Protein AF-A0AAV9E0S4-F1 (afdb_monomer)

Secondary structure (DSSP, 8-state):
------------PPPGGGSS-PPPPTTS---PPSSSTHHHHHHHT--HHHHHHTSHHHHHHHTTS-SSHHHHHHHHHTT-STTS---

Foldseek 3Di:
DDDDDDPDDDPPPPPPCVVDDHDDDPPDDPPPDPDPCVVVVVVVPDDPVNVVCPDQLNVCVVVVVAPHSVRSVVCVVVVVDPDPDDD

Radius of gyration: 35.47 Å; Cα contacts (8 Å, |Δi|>4): 32; chains: 1; bounding box: 60×59×89 Å

Solvent-accessible surface area (backbone atoms only — not comparable to full-atom values): 5913 Å² total; per-residue (Å²): 134,89,80,78,88,76,82,81,80,78,88,72,71,75,64,79,58,79,79,62,76,62,82,77,69,91,80,64,76,81,72,77,73,78,86,65,59,62,60,56,56,52,62,73,64,64,51,74,64,66,56,56,60,68,32,68,34,46,45,34,30,74,69,65,78,22,98,36,57,69,50,19,47,52,39,53,76,71,60,76,53,89,84,84,77,92,131

Mean predicted aligned error: 17.95 Å

Sequence (87 aa):
MEGPVRAEPGQEEPPLDLRWGGPPPQDEPIRPLAESQNKLDYMLALTVESFLERRPQTLVFKSGMAKSIHHALVLIRQRHIKGCTDS

InterPro domains:
  IPR022801 Small ribosomal subunit protein uS4 [PTHR11831] (33-82)

Nearest PDB structures (foldseek):
  7d5s-assembly1_SK  TM=7.019E-01  e=6.057E-04  Saccharomyces cerevisiae S288C

pLDDT: mean 71.93, std 16.85, range [38.97, 94.75]

Structure (mmCIF, N/CA/C/O backbone):
data_AF-A0AAV9E0S4-F1
#
_entry.id   AF-A0AAV9E0S4-F1
#
loop_
_atom_site.group_PDB
_atom_site.id
_atom_site.type_symbol
_atom_site.label_atom_id
_atom_site.label_alt_id
_atom_site.label_comp_id
_atom_site.label_asym_id
_atom_site.label_entity_id
_atom_site.label_seq_id
_atom_site.pdbx_PDB_ins_code
_atom_site.Cartn_x
_atom_site.Cartn_y
_atom_site.Cartn_z
_atom_site.occupancy
_atom_site.B_iso_or_equiv
_atom_site.auth_seq_id
_atom_site.auth_comp_id
_atom_site.auth_asym_id
_atom_site.auth_atom_id
_atom_site.pdbx_PDB_model_num
ATOM 1 N N . MET A 1 1 ? -45.805 49.944 74.588 1.00 44.72 1 MET A N 1
ATOM 2 C CA . MET A 1 1 ? -46.140 49.840 73.157 1.00 44.72 1 MET A CA 1
ATOM 3 C C . MET A 1 1 ? -44.902 49.315 72.461 1.00 44.72 1 MET A C 1
ATOM 5 O O . MET A 1 1 ? -43.905 50.017 72.502 1.00 44.72 1 MET A O 1
ATOM 9 N N . GLU A 1 2 ? -45.002 48.071 71.976 1.00 40.50 2 GLU A N 1
ATOM 10 C CA . GLU A 1 2 ? -44.153 47.360 70.993 1.00 40.50 2 GLU A CA 1
ATOM 11 C C . GLU A 1 2 ? -42.614 47.408 71.186 1.00 40.50 2 GLU A C 1
ATOM 13 O O . GLU A 1 2 ? -42.010 48.466 71.108 1.00 40.50 2 GLU A O 1
ATOM 18 N N . GLY A 1 3 ? -41.859 46.322 71.381 1.00 60.28 3 GLY A 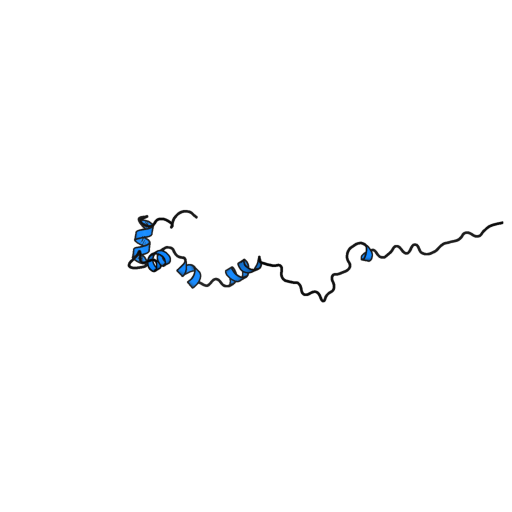N 1
ATOM 19 C CA . GLY A 1 3 ? -42.119 44.880 71.318 1.00 60.28 3 GLY A CA 1
ATOM 20 C C . GLY A 1 3 ? -40.804 44.105 71.591 1.00 60.28 3 GLY A C 1
ATOM 21 O O . GLY A 1 3 ? -39.746 44.729 71.710 1.00 60.28 3 GLY A O 1
ATOM 22 N N . PRO A 1 4 ? -40.838 42.768 71.747 1.00 56.75 4 PRO A N 1
ATOM 23 C CA . PRO A 1 4 ? -39.662 41.961 72.075 1.00 56.75 4 PRO A CA 1
ATOM 24 C C . PRO A 1 4 ? -38.743 41.769 70.860 1.00 56.75 4 PRO A C 1
ATOM 26 O O . PRO A 1 4 ? -39.208 41.672 69.725 1.00 56.75 4 PRO A O 1
ATOM 29 N N . VA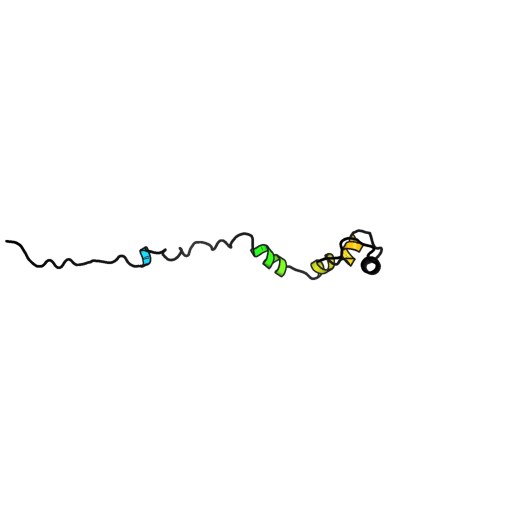L A 1 5 ? -37.432 41.685 71.117 1.00 62.59 5 VAL A N 1
ATOM 30 C CA . VAL A 1 5 ? -36.396 41.381 70.117 1.00 62.59 5 VAL A CA 1
ATOM 31 C C . VAL A 1 5 ? -36.723 40.041 69.464 1.00 62.59 5 VAL A C 1
ATOM 33 O O . VAL A 1 5 ? -36.545 38.977 70.056 1.00 62.59 5 VAL A O 1
ATOM 36 N N . ARG A 1 6 ? -37.248 40.108 68.242 1.00 50.66 6 ARG A N 1
ATOM 37 C CA . ARG A 1 6 ? -37.579 38.947 67.429 1.00 50.66 6 ARG A CA 1
ATOM 38 C C . ARG A 1 6 ? -36.280 38.402 66.840 1.00 50.66 6 ARG A C 1
ATOM 40 O O . ARG A 1 6 ? -35.762 38.937 65.865 1.00 50.66 6 ARG A O 1
ATOM 47 N N . ALA A 1 7 ? -35.732 37.366 67.469 1.00 56.56 7 ALA A N 1
ATOM 48 C CA . ALA A 1 7 ? -34.801 36.471 66.802 1.00 56.56 7 ALA A CA 1
ATOM 49 C C . ALA A 1 7 ? -35.601 35.711 65.738 1.00 56.56 7 ALA A C 1
ATOM 51 O O . ALA A 1 7 ? -36.364 34.811 66.079 1.00 56.56 7 ALA A O 1
ATOM 52 N N . GLU A 1 8 ? -35.478 36.117 64.473 1.00 51.66 8 GLU A N 1
ATOM 53 C CA . GLU A 1 8 ? -35.975 35.311 63.359 1.00 51.66 8 GLU A CA 1
ATOM 54 C C . GLU A 1 8 ? -34.911 34.261 63.000 1.00 51.66 8 GLU A C 1
ATOM 56 O O . GLU A 1 8 ? -33.782 34.623 62.651 1.00 51.66 8 GLU A O 1
ATOM 61 N N . PRO A 1 9 ? -35.247 32.968 63.133 1.00 48.31 9 PRO A N 1
ATOM 62 C CA . PRO A 1 9 ? -34.380 31.854 62.799 1.00 48.31 9 PRO A CA 1
ATOM 63 C C . PRO A 1 9 ? -34.460 31.549 61.297 1.00 48.31 9 PRO A C 1
ATOM 65 O O . PRO A 1 9 ? -35.502 31.721 60.672 1.00 48.31 9 PRO A O 1
ATOM 68 N N . GLY A 1 10 ? -33.375 31.013 60.740 1.00 55.78 10 GLY A N 1
ATOM 69 C CA . GLY A 1 10 ? -33.442 30.278 59.477 1.00 55.78 10 GLY A CA 1
ATOM 70 C C . GLY A 1 10 ? -33.337 31.126 58.214 1.00 55.78 10 GLY A C 1
ATOM 71 O O . GLY A 1 10 ? -34.189 31.043 57.336 1.00 55.78 10 GLY A O 1
ATOM 72 N N . GLN A 1 11 ? -32.223 31.841 58.046 1.00 45.56 11 GLN A N 1
ATOM 73 C CA . GLN A 1 11 ? -31.619 31.866 56.714 1.00 45.56 11 GLN A CA 1
ATOM 74 C C . GLN A 1 11 ? -30.973 30.490 56.491 1.00 45.56 11 GLN A C 1
ATOM 76 O O . GLN A 1 11 ? -29.776 30.312 56.697 1.00 45.56 11 GLN A O 1
ATOM 81 N N . GLU A 1 12 ? -31.783 29.481 56.163 1.00 50.41 12 GLU A N 1
ATOM 82 C CA . GLU A 1 12 ? -31.262 28.290 55.494 1.00 50.41 12 GLU A CA 1
ATOM 83 C C . GLU A 1 12 ? -30.878 28.738 54.087 1.00 50.41 12 GLU A C 1
ATOM 85 O O . GLU A 1 12 ? -31.708 28.838 53.184 1.00 50.41 12 GLU A O 1
ATOM 90 N N . GLU A 1 13 ? -29.607 29.100 53.934 1.00 53.09 13 GLU A N 1
ATOM 91 C CA . GLU A 1 13 ? -28.971 29.165 52.625 1.00 53.09 13 GLU A CA 1
ATOM 92 C C . GLU A 1 13 ? -29.295 27.850 51.896 1.00 53.09 13 GLU A C 1
ATOM 94 O O . GLU A 1 13 ? -29.034 26.775 52.454 1.00 53.09 13 GLU A O 1
ATOM 99 N N . PRO A 1 14 ? -29.894 27.891 50.691 1.00 57.56 14 PRO A N 1
ATOM 100 C CA . PRO A 1 14 ? -30.155 26.671 49.947 1.00 57.56 14 PRO A CA 1
ATOM 101 C C . PRO A 1 14 ? -28.818 25.952 49.737 1.00 57.56 14 PRO A C 1
ATOM 103 O O . PRO A 1 14 ? -27.814 26.615 49.444 1.00 57.56 14 PRO A O 1
ATOM 106 N N . PRO A 1 15 ? -28.764 24.621 49.914 1.00 60.12 15 PRO A N 1
ATOM 107 C CA . PRO A 1 15 ? -27.506 23.914 49.812 1.00 60.12 15 PRO A CA 1
ATOM 108 C C . PRO A 1 15 ? -26.871 24.164 48.431 1.00 60.12 15 PRO A C 1
ATOM 110 O O . PRO A 1 15 ? -27.530 24.374 47.406 1.00 60.12 15 PRO A O 1
ATOM 113 N N . LEU A 1 16 ? -25.539 24.274 48.436 1.00 56.62 16 LEU A N 1
ATOM 114 C CA . LEU A 1 16 ? -24.734 24.695 47.280 1.00 56.62 16 LEU A CA 1
ATOM 115 C C . LEU A 1 16 ? -24.844 23.739 46.073 1.00 56.62 16 LEU A C 1
ATOM 117 O O . LEU A 1 16 ? -24.359 24.064 44.990 1.00 56.62 16 LEU A O 1
ATOM 121 N N . ASP A 1 17 ? -25.489 22.589 46.253 1.00 54.44 17 ASP A N 1
ATOM 122 C CA . ASP A 1 17 ? -25.805 21.566 45.257 1.00 54.44 17 ASP A CA 1
ATOM 123 C C . ASP A 1 17 ? -26.900 21.991 44.265 1.00 54.44 17 ASP A C 1
ATOM 125 O O . ASP A 1 17 ? -26.935 21.483 43.144 1.00 54.44 17 ASP A O 1
ATOM 129 N N . LEU A 1 18 ? -27.741 22.974 44.607 1.00 55.19 18 LEU A N 1
ATOM 130 C CA . LEU A 1 18 ? -28.789 23.458 43.700 1.00 55.19 18 LEU A CA 1
ATOM 131 C C . LEU A 1 18 ? -28.312 24.535 42.708 1.00 55.19 18 LEU A C 1
ATOM 133 O O . LEU A 1 18 ? -29.013 24.842 41.744 1.00 55.19 18 LEU A O 1
ATOM 137 N N . ARG A 1 19 ? -27.127 25.130 42.923 1.00 55.41 19 ARG A N 1
ATOM 138 C CA . ARG A 1 19 ? -26.634 26.255 42.103 1.00 55.41 19 ARG A CA 1
ATOM 139 C C . ARG A 1 19 ? -25.886 25.818 40.842 1.00 55.41 19 ARG A C 1
ATOM 141 O O . ARG A 1 19 ? -25.873 26.566 39.868 1.00 55.41 19 ARG A O 1
ATOM 148 N N . TRP A 1 20 ? -25.293 24.626 40.830 1.00 49.84 20 TRP A N 1
ATOM 149 C CA . TRP A 1 20 ? -24.557 24.113 39.674 1.00 49.84 20 TRP A CA 1
ATOM 150 C C . TRP A 1 20 ? -24.716 22.602 39.560 1.00 49.84 20 TRP A C 1
ATOM 152 O O . TRP A 1 20 ? -23.929 21.874 40.146 1.00 49.84 20 TRP A O 1
ATOM 162 N N . GLY A 1 21 ? -25.718 22.167 38.786 1.00 54.97 21 GLY A N 1
ATOM 163 C CA . GLY A 1 21 ? -25.800 20.827 38.194 1.00 54.97 21 GLY A CA 1
ATOM 164 C C . GLY A 1 21 ? -25.498 19.674 39.151 1.00 54.97 21 GLY A C 1
ATOM 165 O O . GLY A 1 21 ? -24.350 19.252 39.267 1.00 54.97 21 GLY A O 1
ATOM 166 N N . GLY A 1 22 ? -26.542 19.124 39.776 1.00 63.06 22 GLY A N 1
ATOM 167 C CA . GLY A 1 22 ? -26.447 17.864 40.514 1.00 63.06 22 GLY A CA 1
ATOM 168 C C . GLY A 1 22 ? -25.769 16.744 39.702 1.00 63.06 22 GLY A C 1
ATOM 169 O O . GLY A 1 22 ? -25.674 16.837 38.472 1.00 63.06 22 GLY A O 1
ATOM 170 N N . PRO A 1 23 ? -25.278 15.685 40.375 1.00 65.19 23 PRO A N 1
ATOM 171 C CA . PRO A 1 23 ? -24.565 14.599 39.718 1.00 65.19 23 PRO A CA 1
ATOM 172 C C . PRO A 1 23 ? -25.415 14.025 38.578 1.00 65.19 23 PRO A C 1
ATOM 174 O O . PRO A 1 23 ? -26.624 13.842 38.759 1.00 65.19 23 PRO A O 1
ATOM 177 N N . PRO A 1 24 ? -24.813 13.759 37.407 1.00 59.78 24 PRO A N 1
ATOM 178 C CA . PRO A 1 24 ? -25.547 13.203 36.284 1.00 59.78 24 PRO A CA 1
ATOM 179 C C . PRO A 1 24 ? -26.239 11.900 36.721 1.00 59.78 24 PRO A C 1
ATOM 181 O O . PRO A 1 24 ? -25.626 11.105 37.445 1.00 59.78 24 PRO A O 1
ATOM 184 N N . PRO A 1 25 ? -27.511 11.682 36.336 1.00 67.00 25 PRO A N 1
ATOM 185 C CA . PRO A 1 25 ? -28.231 10.462 36.675 1.00 67.00 25 PRO A CA 1
ATOM 186 C C . PRO A 1 25 ? -27.426 9.242 36.213 1.00 67.00 25 PRO A C 1
ATOM 188 O O . PRO A 1 25 ? -27.008 9.166 35.059 1.00 67.00 25 PRO A O 1
ATOM 191 N N . GLN A 1 26 ? -27.191 8.297 37.129 1.00 61.03 26 GLN A N 1
ATOM 192 C CA . GLN A 1 26 ? -26.290 7.152 36.914 1.00 61.03 26 GLN A CA 1
ATOM 193 C C . GLN A 1 26 ? -26.798 6.145 35.864 1.00 61.03 26 GLN A C 1
ATOM 195 O O . GLN A 1 26 ? -26.071 5.223 35.504 1.00 61.03 26 GLN A O 1
ATOM 200 N N . ASP A 1 27 ? -28.009 6.357 35.341 1.00 59.38 27 ASP A N 1
ATOM 201 C CA . ASP A 1 27 ? -28.657 5.504 34.345 1.00 59.38 27 ASP A CA 1
ATOM 202 C C . ASP A 1 27 ? -28.590 6.062 32.914 1.00 59.38 27 ASP A C 1
ATOM 204 O O . ASP A 1 27 ? -29.165 5.463 32.004 1.00 59.38 27 ASP A O 1
ATOM 208 N N . GLU A 1 28 ? -27.904 7.185 32.661 1.00 58.41 28 GLU A N 1
ATOM 209 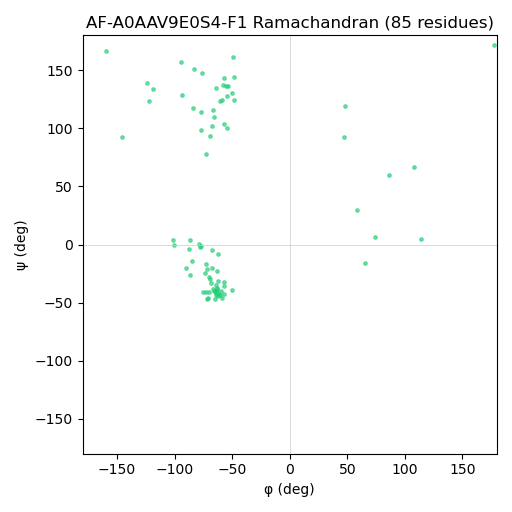C CA . GLU A 1 28 ? -27.635 7.570 31.274 1.00 58.41 28 GLU A CA 1
ATOM 210 C C . GLU A 1 28 ? -26.498 6.710 30.704 1.00 58.41 28 GLU A C 1
ATOM 212 O O . GLU A 1 28 ? -25.348 6.835 31.141 1.00 58.41 28 GLU A O 1
ATOM 217 N N . PRO A 1 29 ? -26.763 5.849 29.700 1.00 63.75 29 PRO A N 1
ATOM 218 C CA . PRO A 1 29 ? -25.687 5.178 29.000 1.00 63.75 29 PRO A CA 1
ATOM 219 C C . PRO A 1 29 ? -24.822 6.258 28.357 1.00 63.75 29 PRO A C 1
ATOM 221 O O . PRO A 1 29 ? -25.319 7.073 27.574 1.00 63.75 29 PRO A O 1
ATOM 224 N N . ILE A 1 30 ? -23.528 6.259 28.689 1.00 64.50 30 ILE A N 1
ATOM 225 C CA . ILE A 1 30 ? -22.522 7.064 27.999 1.00 64.50 30 ILE A CA 1
ATOM 226 C C . ILE A 1 30 ? -22.646 6.702 26.524 1.00 64.50 30 ILE A C 1
ATOM 228 O O . ILE A 1 30 ? -22.186 5.645 26.104 1.00 64.50 30 ILE A O 1
ATOM 232 N N . ARG A 1 31 ? -23.321 7.549 25.744 1.00 64.81 31 ARG A N 1
ATOM 233 C CA . ARG A 1 31 ? -23.360 7.436 24.290 1.00 64.81 31 ARG A CA 1
ATOM 234 C C . ARG A 1 31 ? -21.925 7.704 23.846 1.00 64.81 31 ARG A C 1
ATOM 236 O O . ARG A 1 31 ? -21.478 8.841 24.020 1.00 64.81 31 ARG A O 1
ATOM 243 N N . PRO A 1 32 ? -21.168 6.706 23.354 1.00 65.38 32 PRO A N 1
ATOM 244 C CA . PRO A 1 32 ? -19.814 6.962 22.899 1.00 65.38 32 PRO A CA 1
ATOM 245 C C . PRO A 1 32 ? -19.897 8.016 21.798 1.00 65.38 32 PRO A C 1
ATOM 247 O O . PRO A 1 32 ? -20.682 7.885 20.856 1.00 65.38 32 PRO A O 1
ATOM 250 N N . LEU A 1 33 ? -19.163 9.110 21.998 1.00 58.62 33 LEU A N 1
ATOM 251 C CA . LEU A 1 33 ? -19.147 10.261 21.107 1.00 58.62 33 LEU A CA 1
ATOM 252 C C . LEU A 1 33 ? -18.910 9.814 19.662 1.00 58.62 33 LEU A C 1
ATOM 254 O O . LEU A 1 33 ? -17.992 9.051 19.360 1.00 58.62 33 LEU A O 1
ATOM 258 N N . ALA A 1 34 ? -19.774 10.327 18.794 1.00 58.97 34 ALA A N 1
ATOM 259 C CA . ALA A 1 34 ? -19.820 10.083 17.370 1.00 58.97 34 ALA A CA 1
ATOM 260 C C . ALA A 1 34 ? -18.453 10.219 16.654 1.00 58.97 34 ALA A C 1
ATOM 262 O O . ALA A 1 34 ? -17.622 11.076 16.963 1.00 58.97 34 ALA A O 1
ATOM 263 N N . GLU A 1 35 ? -18.281 9.352 15.651 1.00 57.25 35 GLU A N 1
ATOM 264 C CA . GLU A 1 35 ? -17.457 9.466 14.431 1.00 57.25 35 GLU A CA 1
ATOM 265 C C . GLU A 1 35 ? -15.922 9.533 14.516 1.00 57.25 35 GLU A C 1
ATOM 267 O O . GLU A 1 35 ? -15.262 9.240 13.519 1.00 57.25 35 GLU A O 1
ATOM 272 N N . SER A 1 36 ? -15.310 9.811 15.667 1.00 54.12 36 SER A N 1
ATOM 273 C CA . SER A 1 36 ? -13.834 9.862 15.761 1.00 54.12 36 SER A CA 1
ATOM 274 C C . SER A 1 36 ? -13.157 8.528 16.111 1.00 54.12 36 SER A C 1
ATOM 276 O O . SER A 1 36 ? -11.974 8.346 15.808 1.00 54.12 36 SER A O 1
ATOM 278 N N . GLN A 1 37 ? -13.890 7.567 16.688 1.00 52.06 37 GLN A N 1
ATOM 279 C CA . GLN A 1 37 ? -13.327 6.269 17.097 1.00 52.06 37 GLN A CA 1
ATOM 280 C C . GLN A 1 37 ? -13.001 5.329 15.929 1.00 52.06 37 GLN A C 1
ATOM 282 O O . GLN A 1 37 ? -12.140 4.462 16.061 1.00 52.06 37 GLN A O 1
ATOM 287 N N . ASN A 1 38 ? -13.544 5.586 14.738 1.00 59.50 38 ASN A N 1
ATOM 288 C CA . ASN A 1 38 ? -13.316 4.729 13.573 1.00 59.50 38 ASN A CA 1
ATOM 289 C C . ASN A 1 38 ? -11.845 4.688 13.125 1.00 59.50 38 ASN A C 1
ATOM 291 O O . ASN A 1 38 ? -11.428 3.735 12.473 1.00 59.50 38 ASN A O 1
ATOM 295 N N . LYS A 1 39 ? -11.036 5.706 13.457 1.00 64.38 39 LYS A N 1
ATOM 296 C CA . LYS A 1 39 ? -9.598 5.699 13.144 1.00 64.38 39 LYS A CA 1
ATOM 297 C C . LYS A 1 39 ? -8.818 4.738 14.032 1.00 64.38 39 LYS A C 1
ATOM 299 O O . LYS A 1 39 ? -7.915 4.074 13.530 1.00 64.38 39 LYS A O 1
ATOM 304 N N . LEU A 1 40 ? -9.145 4.681 15.323 1.00 72.81 40 LEU A N 1
ATOM 305 C CA . LEU A 1 40 ? -8.430 3.826 16.266 1.00 72.81 40 LEU A CA 1
ATOM 306 C C . LEU A 1 40 ? -8.753 2.359 15.988 1.00 72.81 40 LEU A C 1
ATOM 308 O O . LEU A 1 40 ? -7.831 1.565 15.839 1.00 72.81 40 LEU A O 1
ATOM 312 N N . ASP A 1 41 ? -10.030 2.033 15.793 1.00 75.62 41 ASP A N 1
ATOM 313 C CA . ASP A 1 41 ? -10.455 0.670 15.463 1.00 75.62 41 ASP A CA 1
ATOM 314 C C . ASP A 1 41 ? -9.881 0.206 14.119 1.00 75.62 41 ASP A C 1
ATOM 316 O O . ASP A 1 41 ? -9.407 -0.922 13.991 1.00 75.62 41 ASP A O 1
ATOM 320 N N . TYR A 1 42 ? -9.816 1.102 13.129 1.00 73.75 42 TYR A N 1
ATOM 321 C CA . TYR A 1 42 ? -9.158 0.827 11.853 1.00 73.75 42 TYR A CA 1
ATOM 322 C C . TYR A 1 42 ? -7.652 0.578 12.012 1.00 73.75 42 TYR A C 1
ATOM 324 O O . TYR A 1 42 ? -7.121 -0.338 11.390 1.00 73.75 42 TYR A O 1
ATOM 332 N N . MET A 1 43 ? -6.956 1.360 12.846 1.00 76.38 43 MET A N 1
ATOM 333 C CA .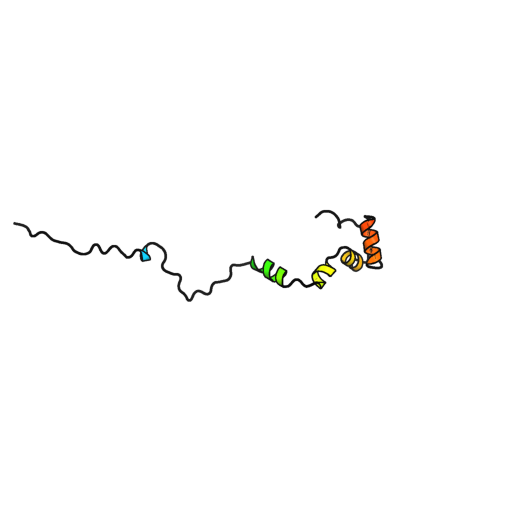 MET A 1 43 ? -5.532 1.151 13.128 1.00 76.38 43 MET A CA 1
ATOM 334 C C . MET A 1 43 ? -5.272 -0.156 13.884 1.00 76.38 43 MET A C 1
ATOM 336 O O . MET A 1 43 ? -4.291 -0.838 13.594 1.00 76.38 43 MET A O 1
ATOM 340 N N . LEU A 1 44 ? -6.147 -0.517 14.826 1.00 76.62 44 LEU A N 1
ATOM 341 C CA . LEU A 1 44 ? -6.060 -1.763 15.591 1.00 76.62 44 LEU A CA 1
ATOM 342 C C . LEU A 1 44 ? -6.357 -2.998 14.724 1.00 76.62 44 LEU A C 1
ATOM 344 O O . LEU A 1 44 ? -5.805 -4.065 14.977 1.00 76.62 44 LEU A O 1
ATOM 348 N N . ALA A 1 45 ? -7.169 -2.851 13.675 1.00 81.88 45 ALA A N 1
ATOM 349 C CA . ALA A 1 45 ? -7.499 -3.913 12.725 1.00 81.88 45 ALA A CA 1
ATOM 350 C C . 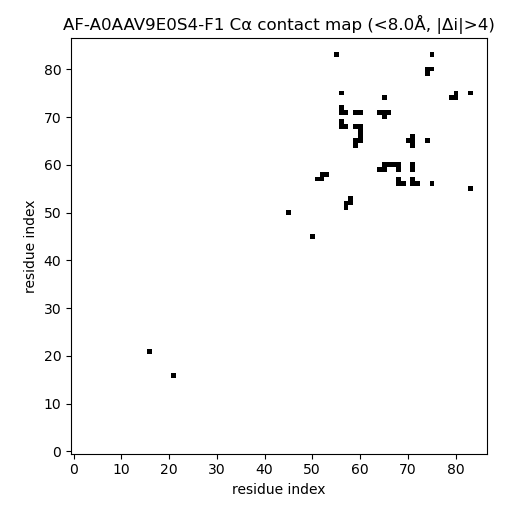ALA A 1 45 ? -6.501 -4.063 11.551 1.00 81.88 45 ALA A C 1
ATOM 352 O O . ALA A 1 45 ? -6.730 -4.877 10.654 1.00 81.88 45 ALA A O 1
ATOM 353 N N . LEU A 1 46 ? -5.402 -3.296 11.511 1.00 82.88 46 LEU A N 1
ATOM 354 C C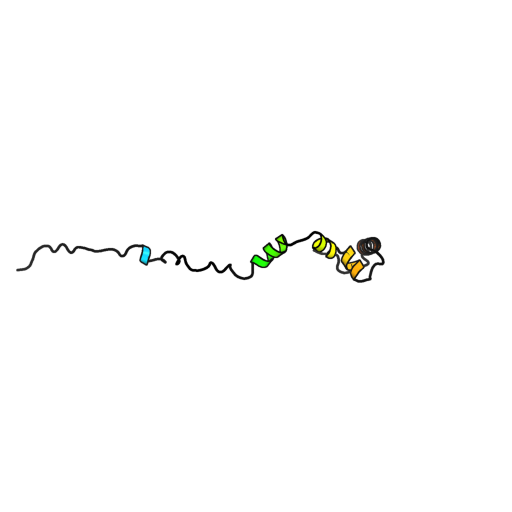A . LEU A 1 46 ? -4.420 -3.357 10.419 1.00 82.88 46 LEU A CA 1
ATOM 355 C C . LEU A 1 46 ? -3.685 -4.708 10.387 1.00 82.88 46 LEU A C 1
ATOM 357 O O . LEU A 1 46 ? -2.892 -5.029 11.271 1.00 82.88 46 LEU A O 1
ATOM 361 N N . THR A 1 47 ? -3.875 -5.472 9.310 1.00 86.25 47 THR A N 1
ATOM 362 C CA . THR A 1 47 ? -3.122 -6.706 9.034 1.00 86.25 47 THR A CA 1
ATOM 363 C C . THR A 1 47 ? -1.923 -6.439 8.124 1.00 86.25 47 THR A C 1
ATOM 365 O O . THR A 1 47 ? -1.912 -5.479 7.349 1.00 86.25 47 THR A O 1
ATOM 368 N N . VAL A 1 48 ? -0.911 -7.314 8.159 1.00 85.69 48 VAL A N 1
ATOM 369 C CA . VAL A 1 48 ? 0.275 -7.224 7.280 1.00 85.69 48 VAL A CA 1
ATOM 370 C C . VAL A 1 48 ? -0.118 -7.222 5.798 1.00 85.69 48 VAL A C 1
ATOM 372 O O . VAL A 1 48 ? 0.475 -6.503 4.994 1.00 85.69 48 VAL A O 1
ATOM 375 N N . GLU A 1 49 ? -1.156 -7.974 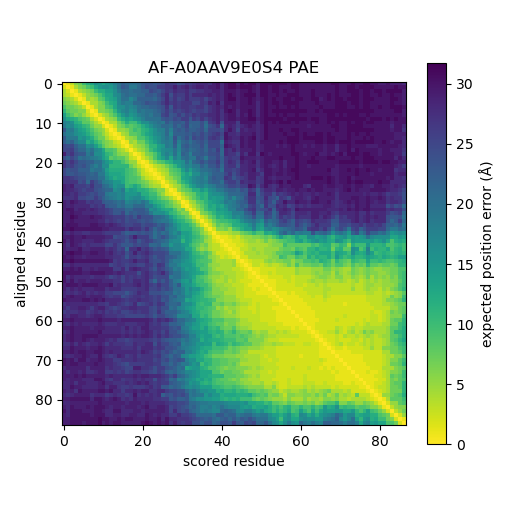5.440 1.00 87.75 49 GLU A N 1
ATOM 376 C CA . GLU A 1 49 ? -1.693 -8.046 4.080 1.00 87.75 49 GLU A CA 1
ATOM 377 C C . GLU A 1 49 ? -2.151 -6.672 3.588 1.00 87.75 49 GLU A C 1
ATOM 379 O O . GLU A 1 49 ? -1.729 -6.243 2.515 1.00 87.75 49 GLU A O 1
ATOM 384 N N . SER A 1 50 ? -2.884 -5.916 4.413 1.00 84.31 50 SER A N 1
ATOM 385 C CA . SER A 1 50 ? -3.352 -4.570 4.053 1.00 84.31 50 SER A CA 1
ATOM 386 C C . SER A 1 50 ? -2.212 -3.609 3.678 1.00 84.31 50 SER A C 1
ATOM 388 O O . SER A 1 50 ? -2.357 -2.767 2.787 1.00 84.31 50 SER A O 1
ATOM 390 N N . PHE A 1 51 ? -1.036 -3.769 4.296 1.00 85.81 51 PHE A N 1
ATOM 391 C CA . PHE A 1 51 ? 0.161 -3.006 3.947 1.00 85.81 51 PHE A CA 1
ATOM 392 C C . PHE A 1 51 ? 0.800 -3.488 2.646 1.00 85.81 51 PHE A C 1
ATOM 394 O O . PHE A 1 51 ? 1.250 -2.669 1.844 1.00 85.81 51 PHE A O 1
ATOM 401 N N . LEU A 1 52 ? 0.858 -4.803 2.423 1.00 89.19 52 LEU A N 1
ATOM 402 C CA . LEU A 1 52 ? 1.417 -5.385 1.201 1.00 89.19 52 LEU A CA 1
ATOM 403 C C . LEU A 1 52 ? 0.604 -4.996 -0.038 1.00 89.19 52 LEU A C 1
ATOM 405 O O . LEU A 1 52 ? 1.183 -4.751 -1.099 1.00 89.19 52 LEU A O 1
ATOM 409 N N . GLU A 1 53 ? -0.714 -4.866 0.099 1.00 88.50 53 GLU A N 1
ATOM 410 C CA . GLU A 1 53 ? -1.607 -4.482 -0.994 1.00 88.50 53 GLU A CA 1
ATOM 411 C C . GLU A 1 53 ? -1.440 -3.034 -1.456 1.00 88.50 53 GLU A C 1
ATOM 413 O O . GLU A 1 53 ? -1.640 -2.740 -2.634 1.00 88.50 53 GLU A O 1
ATOM 418 N N . ARG A 1 54 ? -1.029 -2.141 -0.551 1.00 89.62 54 ARG A N 1
ATOM 419 C CA . ARG A 1 54 ? -0.810 -0.714 -0.836 1.00 89.62 54 ARG A CA 1
ATOM 420 C C . ARG A 1 54 ? 0.587 -0.400 -1.355 1.00 89.62 54 ARG A C 1
ATOM 422 O O . ARG A 1 54 ? 0.875 0.748 -1.685 1.00 89.62 54 ARG A O 1
ATOM 429 N N . ARG A 1 55 ? 1.480 -1.391 -1.433 1.00 90.62 55 ARG A N 1
ATOM 430 C CA . ARG A 1 55 ? 2.830 -1.163 -1.955 1.00 90.62 55 ARG A CA 1
ATOM 431 C C . ARG A 1 55 ? 2.755 -0.763 -3.430 1.00 90.62 55 ARG A C 1
ATOM 433 O O . ARG A 1 55 ? 2.106 -1.470 -4.201 1.00 90.62 55 ARG A O 1
ATOM 440 N N . PRO A 1 56 ? 3.498 0.272 -3.863 1.00 90.50 56 PRO A N 1
ATOM 441 C CA . PRO A 1 56 ? 3.549 0.683 -5.266 1.00 90.50 56 PRO A CA 1
ATOM 442 C C . PRO A 1 56 ? 3.830 -0.476 -6.227 1.00 90.50 56 PRO A C 1
ATOM 444 O O . PRO A 1 56 ? 3.207 -0.586 -7.272 1.00 90.50 56 PRO A O 1
ATOM 447 N N . GLN A 1 57 ? 4.711 -1.400 -5.839 1.00 92.31 57 GLN A N 1
ATOM 448 C CA . GLN A 1 57 ? 5.033 -2.591 -6.630 1.00 92.31 57 GLN A CA 1
ATOM 449 C C . GLN A 1 57 ? 3.805 -3.493 -6.855 1.00 92.31 57 GLN A C 1
ATOM 451 O O . GLN A 1 57 ? 3.588 -3.963 -7.969 1.00 92.31 57 GLN A O 1
ATOM 456 N N . THR A 1 58 ? 2.992 -3.708 -5.814 1.00 92.75 58 THR A N 1
ATOM 457 C CA . THR A 1 58 ? 1.760 -4.508 -5.873 1.00 92.75 58 THR A CA 1
ATOM 458 C C . THR A 1 58 ? 0.683 -3.792 -6.678 1.00 92.75 58 THR A C 1
ATOM 460 O O . THR A 1 58 ? 0.016 -4.426 -7.486 1.00 92.75 58 THR A O 1
ATOM 463 N N . LEU A 1 59 ? 0.541 -2.474 -6.513 1.00 92.12 59 LEU A N 1
ATOM 464 C CA . LEU A 1 59 ? -0.415 -1.666 -7.275 1.00 92.12 59 LEU A CA 1
ATOM 465 C C . LEU A 1 59 ? -0.090 -1.660 -8.773 1.00 92.12 59 LEU A C 1
ATOM 467 O O . LEU A 1 59 ? -0.979 -1.853 -9.594 1.00 92.12 59 LEU A O 1
ATOM 471 N N . VAL A 1 60 ? 1.187 -1.515 -9.128 1.00 91.12 60 VAL A N 1
ATOM 472 C CA . VAL A 1 60 ? 1.680 -1.539 -10.516 1.00 91.12 60 VAL A CA 1
ATOM 473 C C . VAL A 1 60 ? 1.565 -2.931 -11.145 1.00 91.12 60 VAL A C 1
ATOM 475 O O . VAL A 1 60 ? 1.335 -3.066 -12.347 1.00 91.12 60 VAL A O 1
ATOM 478 N N . PHE A 1 61 ? 1.717 -3.984 -10.343 1.00 91.81 61 PHE A N 1
ATOM 479 C CA . PHE A 1 61 ? 1.468 -5.348 -10.797 1.00 91.81 61 PHE A CA 1
ATOM 480 C C . PHE A 1 61 ? -0.035 -5.607 -10.995 1.00 91.81 61 PHE A C 1
ATOM 482 O O . PHE A 1 61 ? -0.435 -6.087 -12.053 1.00 91.81 61 PHE A O 1
ATOM 489 N N . LYS A 1 62 ? -0.881 -5.214 -10.029 1.00 90.94 62 LYS A N 1
ATOM 490 C CA . LYS A 1 62 ? -2.349 -5.330 -10.105 1.00 90.94 62 LYS A CA 1
ATOM 491 C C . LYS A 1 62 ? -2.943 -4.500 -11.254 1.00 90.94 62 LYS A C 1
ATOM 493 O O . LYS A 1 62 ? -3.936 -4.917 -11.836 1.00 90.94 62 LYS A O 1
ATOM 498 N N . SER A 1 63 ? -2.335 -3.368 -11.620 1.00 90.00 63 SER A N 1
ATOM 499 C CA . SER A 1 63 ? -2.763 -2.537 -12.756 1.00 90.00 63 SER A CA 1
ATOM 500 C C . SER A 1 63 ? -2.353 -3.088 -14.129 1.00 90.00 63 SER A C 1
ATOM 502 O O . SER A 1 63 ? -2.667 -2.477 -15.148 1.00 90.00 63 SER A O 1
ATOM 504 N N . GLY A 1 64 ? -1.637 -4.218 -14.181 1.00 91.12 64 GLY A N 1
ATOM 505 C CA . GLY A 1 64 ? -1.206 -4.851 -15.430 1.00 91.12 64 GLY A CA 1
ATOM 506 C C . GLY A 1 64 ? -0.053 -4.137 -16.143 1.00 91.12 64 GLY A C 1
ATOM 507 O O . GLY A 1 64 ? 0.319 -4.531 -17.246 1.00 91.12 64 GLY A O 1
ATOM 508 N N . MET A 1 65 ? 0.550 -3.112 -15.528 1.00 87.44 65 MET A N 1
ATOM 509 C CA . MET A 1 65 ? 1.683 -2.374 -16.105 1.00 87.44 65 MET A CA 1
ATOM 510 C C . MET A 1 65 ? 2.992 -3.175 -16.058 1.00 87.44 65 MET A C 1
ATOM 512 O O . MET A 1 65 ? 3.899 -2.940 -16.857 1.00 87.44 65 MET A O 1
ATOM 516 N N . ALA A 1 66 ? 3.106 -4.130 -15.132 1.00 91.31 66 ALA A N 1
ATOM 517 C CA . ALA A 1 66 ? 4.291 -4.958 -14.962 1.00 91.31 66 ALA A CA 1
ATOM 518 C C . ALA A 1 66 ? 3.975 -6.454 -15.052 1.00 91.31 66 ALA A C 1
ATOM 520 O O . ALA A 1 66 ? 3.025 -6.954 -14.465 1.00 91.31 66 ALA A O 1
ATOM 521 N N . LYS A 1 67 ? 4.865 -7.190 -15.723 1.00 91.50 67 LYS A N 1
ATOM 522 C CA . LYS A 1 67 ? 4.831 -8.662 -15.841 1.00 91.50 67 LYS A CA 1
ATOM 523 C C . LYS A 1 67 ?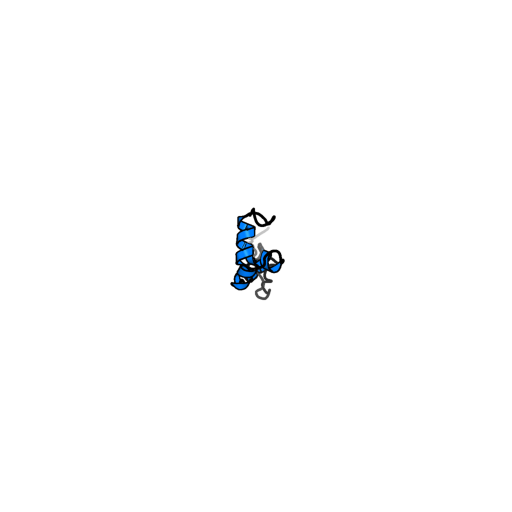 5.105 -9.403 -14.519 1.00 91.50 67 LYS A C 1
ATOM 525 O O . LYS A 1 67 ? 4.795 -10.581 -14.407 1.00 91.50 67 LYS A O 1
ATOM 530 N N . SER A 1 68 ? 5.736 -8.746 -13.543 1.00 94.75 68 SER A N 1
ATOM 531 C CA . SER A 1 68 ? 6.048 -9.296 -12.216 1.00 94.75 68 SER A CA 1
ATOM 532 C C . SER A 1 68 ? 6.304 -8.174 -11.204 1.00 94.75 68 SER A C 1
ATOM 534 O O . SER A 1 68 ? 6.545 -7.028 -11.590 1.00 94.75 68 SER A O 1
ATOM 536 N N . ILE A 1 69 ? 6.326 -8.505 -9.909 1.00 91.50 69 ILE A N 1
ATOM 537 C CA . ILE A 1 69 ? 6.637 -7.554 -8.823 1.00 91.50 69 ILE A CA 1
ATOM 538 C C . ILE A 1 69 ? 8.044 -6.947 -8.993 1.00 91.50 69 ILE A C 1
ATOM 540 O O . ILE A 1 69 ? 8.237 -5.744 -8.820 1.00 91.50 69 ILE A O 1
ATOM 544 N N . HIS A 1 70 ? 9.025 -7.752 -9.410 1.00 93.50 70 HIS A N 1
ATOM 545 C CA . HIS A 1 70 ? 10.386 -7.272 -9.677 1.00 93.50 70 HIS A CA 1
ATOM 546 C C . HIS A 1 70 ? 10.432 -6.307 -10.868 1.00 93.50 70 HIS A C 1
ATOM 548 O O . HIS A 1 70 ? 11.119 -5.289 -10.816 1.00 93.50 70 HIS A O 1
ATOM 554 N N . HIS A 1 71 ? 9.664 -6.585 -11.924 1.00 93.31 71 HIS A N 1
ATOM 555 C CA . HIS A 1 71 ? 9.552 -5.685 -13.069 1.00 93.31 71 HIS A CA 1
ATOM 556 C C . HIS A 1 71 ? 8.896 -4.351 -12.670 1.00 93.31 71 HIS A C 1
ATOM 558 O O . HIS A 1 71 ? 9.385 -3.294 -13.064 1.00 93.31 71 HIS A O 1
ATOM 564 N N . ALA A 1 72 ? 7.870 -4.377 -11.811 1.00 93.69 72 ALA A N 1
ATOM 565 C CA 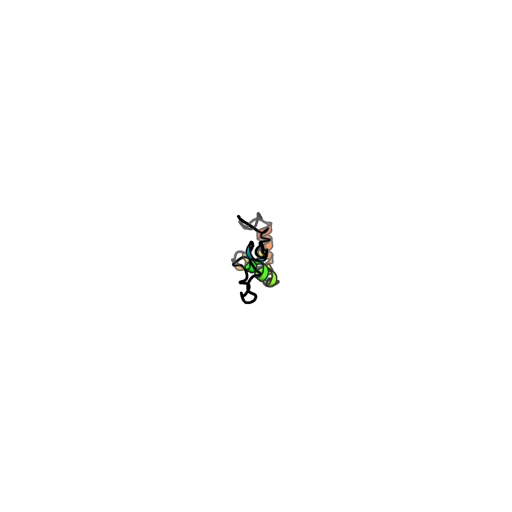. ALA A 1 72 ? 7.251 -3.166 -11.270 1.00 93.69 72 ALA A CA 1
ATOM 566 C C . ALA A 1 72 ? 8.271 -2.276 -10.540 1.00 93.69 72 ALA A C 1
ATOM 568 O O . ALA A 1 72 ? 8.295 -1.064 -10.744 1.00 93.69 72 ALA A O 1
ATOM 569 N N . LEU A 1 73 ? 9.167 -2.872 -9.744 1.00 91.69 73 LEU A N 1
ATOM 570 C CA . LEU A 1 73 ? 10.230 -2.141 -9.049 1.00 91.69 73 LEU A CA 1
ATOM 571 C C . LEU A 1 73 ? 11.175 -1.418 -10.024 1.00 91.69 73 LEU A C 1
ATOM 573 O O . LEU A 1 73 ? 11.534 -0.264 -9.787 1.00 91.69 73 LEU A O 1
ATOM 577 N N . VAL A 1 74 ? 11.576 -2.084 -11.111 1.00 94.62 74 VAL A N 1
ATOM 578 C CA . VAL A 1 74 ? 12.452 -1.497 -12.138 1.00 94.62 74 VAL A CA 1
ATOM 579 C C . VAL A 1 74 ? 11.770 -0.300 -12.804 1.00 94.62 74 VAL A C 1
ATOM 581 O O . VAL A 1 74 ? 12.386 0.758 -12.914 1.00 94.62 74 VAL A O 1
ATOM 584 N N . LEU A 1 75 ? 10.487 -0.424 -13.155 1.00 91.50 75 LEU A N 1
ATOM 585 C CA . LEU A 1 75 ? 9.707 0.661 -13.762 1.00 91.50 75 LEU A CA 1
ATOM 586 C C . LEU A 1 75 ? 9.547 1.871 -12.829 1.00 91.50 75 LEU A C 1
ATOM 588 O O . LEU A 1 75 ? 9.666 3.012 -13.279 1.00 91.50 75 LEU A O 1
ATOM 592 N N . ILE A 1 76 ? 9.334 1.637 -11.529 1.00 91.44 76 ILE A N 1
ATOM 593 C CA . ILE A 1 76 ? 9.260 2.704 -10.519 1.00 91.44 76 ILE A CA 1
ATOM 594 C C . ILE A 1 76 ? 10.618 3.408 -10.386 1.00 91.44 76 ILE A C 1
ATOM 596 O O . ILE A 1 76 ? 10.682 4.636 -10.423 1.00 91.44 76 ILE A O 1
ATOM 600 N N . ARG A 1 77 ? 11.720 2.650 -10.288 1.00 91.19 77 ARG A N 1
ATOM 601 C CA . ARG A 1 77 ? 13.083 3.207 -10.167 1.00 91.19 77 ARG A CA 1
ATOM 602 C C . ARG A 1 77 ? 13.499 4.025 -11.388 1.00 91.19 77 ARG A C 1
ATOM 604 O O . ARG A 1 77 ? 14.153 5.049 -11.237 1.00 91.19 77 ARG A O 1
ATOM 611 N N . GLN A 1 78 ? 13.096 3.592 -12.578 1.00 92.25 78 GLN A N 1
ATOM 612 C CA . GLN A 1 78 ? 13.347 4.295 -13.838 1.00 92.25 78 GLN A CA 1
ATOM 613 C C . GLN A 1 78 ? 12.397 5.484 -14.066 1.00 92.25 78 GLN A C 1
ATOM 615 O O . GLN A 1 78 ? 12.516 6.169 -15.076 1.00 92.25 78 GLN A O 1
ATOM 620 N N . ARG A 1 79 ? 11.468 5.758 -13.132 1.00 86.44 79 ARG A N 1
ATOM 621 C CA . ARG A 1 79 ? 10.456 6.827 -13.229 1.00 86.44 79 ARG A CA 1
ATOM 622 C C . ARG A 1 79 ? 9.545 6.705 -14.457 1.00 86.44 79 ARG A C 1
ATOM 624 O O . ARG A 1 79 ? 9.021 7.699 -14.953 1.00 86.44 79 ARG A O 1
ATOM 631 N N . HIS A 1 80 ? 9.303 5.483 -14.929 1.00 86.88 80 HIS A N 1
ATOM 632 C CA . HIS A 1 80 ? 8.385 5.217 -16.042 1.00 86.88 80 HIS A CA 1
ATOM 633 C C . HIS A 1 80 ? 6.904 5.251 -15.624 1.00 86.88 80 HIS A C 1
ATOM 635 O O . HIS A 1 80 ? 6.020 5.106 -16.464 1.00 86.88 80 HIS A O 1
ATOM 641 N N . ILE A 1 81 ? 6.624 5.460 -14.333 1.00 84.19 81 ILE A N 1
ATOM 642 C CA . ILE A 1 81 ? 5.280 5.491 -13.752 1.00 84.19 81 ILE A CA 1
ATOM 643 C C . ILE A 1 81 ? 5.071 6.847 -13.079 1.00 84.19 81 ILE A C 1
ATOM 645 O O . ILE A 1 81 ? 5.849 7.242 -12.212 1.00 84.19 81 ILE A O 1
ATOM 649 N N . LYS A 1 82 ? 4.019 7.563 -13.482 1.00 73.06 82 LYS A N 1
ATOM 650 C CA . LYS A 1 82 ? 3.637 8.861 -12.910 1.00 73.06 82 LYS A CA 1
ATOM 651 C C . LYS A 1 82 ? 2.611 8.634 -11.795 1.00 73.06 82 LYS A C 1
ATOM 653 O O . LYS A 1 82 ? 1.640 7.919 -12.016 1.00 73.06 82 LYS A O 1
ATOM 658 N N . GLY A 1 83 ? 2.850 9.211 -10.612 1.00 67.69 83 GLY A N 1
ATOM 659 C CA . GLY A 1 83 ? 1.963 9.104 -9.439 1.00 67.69 83 GLY A CA 1
ATOM 660 C C . GLY A 1 83 ? 2.524 8.346 -8.226 1.00 67.69 83 GLY A C 1
ATOM 661 O O . GLY A 1 83 ? 1.797 8.146 -7.264 1.00 67.69 83 GLY A O 1
ATOM 662 N N . CYS A 1 84 ? 3.793 7.913 -8.251 1.00 56.62 84 CYS A N 1
ATOM 663 C CA . CYS A 1 84 ? 4.453 7.253 -7.107 1.00 56.62 84 CYS A CA 1
ATOM 664 C C . CYS A 1 84 ? 5.375 8.170 -6.284 1.00 56.62 84 CYS A C 1
ATOM 666 O O . CYS A 1 84 ? 5.993 7.691 -5.336 1.00 56.62 84 CYS A O 1
ATOM 668 N N . THR A 1 85 ? 5.519 9.445 -6.648 1.00 60.66 85 THR A N 1
ATOM 669 C CA . THR A 1 85 ? 6.386 10.391 -5.938 1.00 60.66 85 THR A CA 1
ATOM 670 C C . THR A 1 85 ? 5.557 11.543 -5.395 1.00 60.66 85 THR A C 1
ATOM 672 O O . THR A 1 85 ? 4.746 12.097 -6.133 1.00 60.66 85 THR A O 1
ATOM 675 N N . ASP A 1 86 ? 5.826 11.866 -4.128 1.00 45.44 86 ASP A N 1
ATOM 676 C CA . ASP A 1 86 ? 5.492 13.096 -3.396 1.00 45.44 86 ASP A CA 1
ATOM 677 C C . ASP A 1 86 ? 4.382 12.950 -2.336 1.00 45.44 86 ASP A C 1
ATOM 679 O O . ASP A 1 86 ? 3.292 13.513 -2.432 1.00 45.44 86 ASP A O 1
ATOM 683 N N . SER A 1 87 ? 4.694 12.188 -1.279 1.00 38.97 87 SER A N 1
ATOM 684 C CA . SER A 1 87 ? 4.206 12.363 0.102 1.00 38.97 87 SER A CA 1
ATOM 685 C C . SER A 1 87 ? 5.197 11.746 1.083 1.00 38.97 87 SER A C 1
ATOM 687 O O . SER A 1 87 ? 5.746 10.670 0.747 1.00 38.97 87 SER A O 1
#

Organism: Acorus calamus (NCBI:txid4465)